Protein AF-A0A1H2REG7-F1 (afdb_monomer_lite)

Foldseek 3Di:
DLVVQLVVLVVQLVVLVVVLVVCVVVVHDSPVSVVSNVSSVVSNVSSCVSPDPCVVVVVVVVVVVVVD

Structure (mmCIF, N/CA/C/O backbone):
data_AF-A0A1H2REG7-F1
#
_entry.id   AF-A0A1H2REG7-F1
#
loop_
_atom_site.group_PDB
_atom_site.id
_atom_site.type_symbol
_atom_site.label_atom_id
_atom_site.label_alt_id
_atom_site.label_comp_id
_atom_site.label_asym_id
_atom_site.label_entity_id
_atom_site.label_seq_id
_atom_site.pdbx_PDB_ins_code
_atom_site.Cartn_x
_atom_site.Cartn_y
_atom_site.Cartn_z
_atom_site.occupancy
_atom_site.B_iso_or_equiv
_atom_site.auth_seq_id
_atom_site.auth_comp_id
_atom_site.auth_asym_id
_atom_site.auth_atom_id
_atom_site.pdbx_PDB_model_num
ATOM 1 N N . MET A 1 1 ? 11.963 3.920 -15.134 1.00 59.47 1 MET A N 1
ATOM 2 C CA . MET A 1 1 ? 10.482 3.978 -15.181 1.00 59.47 1 MET A CA 1
ATOM 3 C C . MET A 1 1 ? 9.887 2.981 -14.193 1.00 59.47 1 MET A C 1
ATOM 5 O O . MET A 1 1 ? 8.916 3.299 -13.523 1.00 59.47 1 MET A O 1
ATOM 9 N N . ASP A 1 2 ? 10.546 1.847 -14.003 1.00 67.31 2 ASP A N 1
ATOM 10 C CA . ASP A 1 2 ? 10.100 0.713 -13.188 1.00 67.31 2 ASP A CA 1
ATOM 11 C C . ASP A 1 2 ? 10.183 0.971 -11.675 1.00 67.31 2 ASP A C 1
ATOM 13 O O . ASP A 1 2 ? 9.232 0.724 -10.934 1.00 67.31 2 ASP A O 1
ATOM 17 N N . LEU A 1 3 ? 11.266 1.617 -11.226 1.00 73.94 3 LEU A N 1
ATOM 18 C CA . LEU A 1 3 ? 11.479 1.951 -9.813 1.00 73.94 3 LEU A CA 1
ATOM 19 C C . LEU A 1 3 ? 10.393 2.885 -9.244 1.00 73.94 3 LEU A C 1
ATOM 21 O O . LEU A 1 3 ? 10.097 2.853 -8.053 1.00 73.94 3 L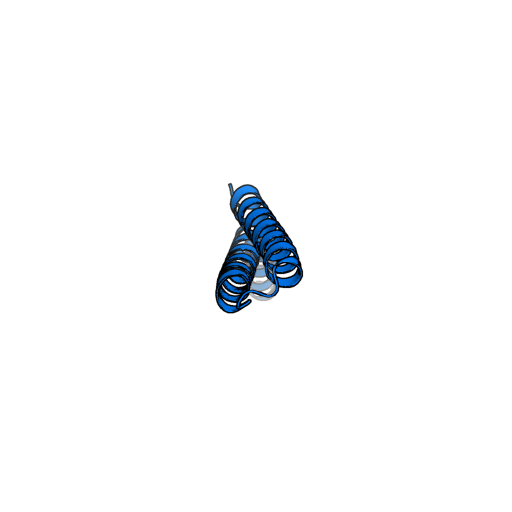EU A O 1
ATOM 25 N N . ILE A 1 4 ? 9.777 3.704 -10.105 1.00 84.06 4 ILE A N 1
ATOM 26 C CA . ILE A 1 4 ? 8.685 4.615 -9.737 1.00 84.06 4 ILE A CA 1
ATOM 27 C C . ILE A 1 4 ? 7.420 3.816 -9.412 1.00 84.06 4 ILE A C 1
ATOM 29 O O . ILE A 1 4 ? 6.720 4.159 -8.463 1.00 84.06 4 ILE A O 1
ATOM 33 N N . VAL A 1 5 ? 7.145 2.734 -10.149 1.00 81.88 5 VAL A N 1
ATOM 34 C CA . VAL A 1 5 ? 5.983 1.860 -9.914 1.00 81.88 5 VAL A CA 1
ATOM 35 C C . VAL A 1 5 ? 6.137 1.121 -8.587 1.00 81.88 5 VAL A C 1
ATOM 37 O O . VAL A 1 5 ? 5.202 1.085 -7.788 1.00 81.88 5 VAL A O 1
ATOM 40 N N . PHE A 1 6 ? 7.338 0.609 -8.308 1.00 84.81 6 PHE A N 1
ATOM 41 C CA . PHE A 1 6 ? 7.652 0.009 -7.013 1.00 84.81 6 PHE A CA 1
ATOM 42 C C . PHE A 1 6 ? 7.516 1.019 -5.863 1.00 84.81 6 PHE A C 1
ATOM 44 O O . PHE A 1 6 ? 6.836 0.743 -4.875 1.00 84.81 6 PHE A O 1
ATOM 51 N N . LEU A 1 7 ? 8.103 2.212 -6.002 1.00 87.81 7 LEU A N 1
ATOM 52 C CA . LEU A 1 7 ? 8.062 3.245 -4.966 1.00 87.81 7 LEU A CA 1
ATOM 53 C C . LEU A 1 7 ? 6.639 3.770 -4.721 1.00 87.81 7 LEU A C 1
ATOM 55 O O . LEU A 1 7 ? 6.258 4.000 -3.573 1.00 87.81 7 LEU A O 1
ATOM 59 N N . ALA A 1 8 ? 5.831 3.908 -5.775 1.00 88.00 8 ALA A N 1
ATOM 60 C CA . ALA A 1 8 ? 4.419 4.260 -5.665 1.00 88.00 8 ALA A CA 1
ATOM 61 C C . ALA A 1 8 ? 3.617 3.162 -4.945 1.00 88.00 8 ALA A C 1
ATOM 63 O O . ALA A 1 8 ? 2.817 3.475 -4.063 1.00 88.00 8 ALA A O 1
ATOM 64 N N . GLY A 1 9 ? 3.867 1.885 -5.258 1.00 86.19 9 GLY A N 1
ATOM 65 C CA . GLY A 1 9 ? 3.276 0.746 -4.549 1.00 86.19 9 GLY A CA 1
ATOM 66 C C . GLY A 1 9 ? 3.656 0.717 -3.065 1.00 86.19 9 GLY A C 1
ATOM 67 O O . GLY A 1 9 ? 2.785 0.568 -2.207 1.00 86.19 9 GLY A O 1
ATOM 68 N N . ALA A 1 10 ? 4.930 0.959 -2.748 1.00 87.62 10 ALA A N 1
ATOM 69 C CA . ALA A 1 10 ? 5.433 1.022 -1.376 1.00 87.62 10 ALA A CA 1
ATOM 70 C C . ALA A 1 10 ? 4.819 2.191 -0.588 1.00 87.62 10 ALA A C 1
ATOM 72 O O . ALA A 1 10 ? 4.420 2.020 0.566 1.00 87.62 10 ALA A O 1
ATOM 73 N N . ALA A 1 11 ? 4.677 3.362 -1.216 1.00 90.31 11 ALA A N 1
ATOM 74 C CA . ALA A 1 11 ? 4.011 4.516 -0.619 1.00 90.31 11 ALA A CA 1
ATOM 75 C C . ALA A 1 11 ? 2.515 4.254 -0.377 1.00 90.31 11 ALA A C 1
ATOM 77 O O . ALA A 1 11 ? 1.998 4.598 0.687 1.00 90.31 11 ALA A O 1
ATOM 78 N N . LEU A 1 12 ? 1.826 3.600 -1.319 1.00 88.06 12 LEU A N 1
ATOM 79 C CA . LEU A 1 12 ? 0.415 3.229 -1.179 1.00 88.06 12 LEU A CA 1
ATOM 80 C C . LEU A 1 12 ? 0.210 2.199 -0.057 1.00 88.06 12 LEU A C 1
ATOM 82 O O . LEU A 1 12 ? -0.713 2.335 0.746 1.00 88.06 12 LEU A O 1
ATOM 86 N N . PHE A 1 13 ? 1.098 1.208 0.038 1.00 88.75 13 PHE A N 1
ATOM 87 C CA . PHE A 1 13 ? 1.116 0.228 1.122 1.00 88.75 13 PHE A CA 1
ATOM 88 C C . PHE A 1 13 ? 1.346 0.895 2.486 1.00 88.75 13 PHE A C 1
ATOM 90 O O . PHE A 1 13 ? 0.566 0.683 3.416 1.00 88.75 13 PHE A O 1
ATOM 97 N N . GLY A 1 14 ? 2.367 1.751 2.594 1.00 89.88 14 GLY A N 1
ATOM 98 C CA . GLY A 1 14 ? 2.662 2.501 3.816 1.00 89.88 14 GLY A CA 1
ATOM 99 C C . GLY A 1 14 ? 1.517 3.433 4.227 1.00 89.88 14 GLY A C 1
ATOM 100 O O . GLY A 1 14 ? 1.147 3.483 5.401 1.00 89.88 14 GLY A O 1
ATOM 101 N N . GLY A 1 15 ? 0.892 4.110 3.261 1.00 89.81 15 GLY A N 1
ATOM 102 C CA . GLY A 1 15 ? -0.294 4.938 3.482 1.00 89.81 15 GLY A CA 1
ATOM 103 C C . GLY A 1 15 ? -1.503 4.127 3.955 1.00 89.81 15 GLY A C 1
ATOM 104 O O . GLY A 1 15 ? -2.169 4.521 4.913 1.00 89.81 15 GLY A O 1
ATOM 105 N N . GLY A 1 16 ? -1.759 2.964 3.348 1.00 86.88 16 GLY A N 1
ATOM 106 C CA . GLY A 1 16 ? -2.810 2.036 3.775 1.00 86.88 16 GLY A CA 1
ATOM 107 C C . GLY A 1 16 ? -2.592 1.513 5.197 1.00 86.88 16 GLY A C 1
ATOM 108 O O . GLY A 1 16 ? -3.534 1.475 5.990 1.00 86.88 16 GLY A O 1
ATOM 109 N N . PHE A 1 17 ? -1.344 1.201 5.557 1.00 88.12 17 PHE A N 1
ATOM 110 C CA . PHE A 1 17 ? -0.966 0.796 6.912 1.00 88.12 17 PHE A CA 1
ATOM 111 C C . PHE A 1 17 ? -1.168 1.923 7.936 1.00 88.12 17 PHE A C 1
ATOM 113 O O . PHE A 1 17 ? -1.725 1.702 9.014 1.00 88.12 17 PHE A O 1
ATOM 120 N N . PHE A 1 18 ? -0.795 3.157 7.593 1.00 91.56 18 PHE A N 1
ATOM 121 C CA . PHE A 1 18 ? -1.046 4.311 8.456 1.00 91.56 18 PHE A CA 1
ATOM 122 C C . PHE A 1 18 ? -2.550 4.566 8.653 1.00 91.56 18 PHE A C 1
ATOM 124 O O . PHE A 1 18 ? -3.012 4.813 9.770 1.00 91.56 18 PHE A O 1
ATOM 131 N N . LEU A 1 19 ? -3.342 4.438 7.586 1.00 88.25 19 LEU A N 1
ATOM 132 C CA . LEU A 1 19 ? -4.799 4.556 7.646 1.00 88.25 19 LEU A CA 1
ATOM 133 C C . LEU A 1 19 ? -5.429 3.440 8.499 1.00 88.25 19 LEU A C 1
ATOM 135 O O . LEU A 1 19 ? -6.403 3.684 9.215 1.00 88.25 19 LEU A O 1
ATOM 139 N N . LEU A 1 20 ? -4.853 2.233 8.468 1.00 88.50 20 LEU A N 1
ATOM 140 C CA . LEU A 1 20 ? -5.240 1.114 9.329 1.00 88.50 20 LEU A CA 1
ATOM 141 C C . LEU A 1 20 ? -5.049 1.463 10.806 1.00 88.50 20 LEU A C 1
ATOM 143 O O . LEU A 1 20 ? -5.990 1.318 11.587 1.00 88.50 20 LEU A O 1
ATOM 147 N N . LEU A 1 21 ? -3.873 1.980 11.172 1.00 88.31 21 LEU A N 1
ATOM 148 C CA . LEU A 1 21 ? -3.574 2.441 12.533 1.00 88.31 21 LEU A CA 1
ATOM 149 C C . LEU A 1 21 ? -4.547 3.537 12.983 1.00 88.31 21 LEU A C 1
ATOM 151 O O . LEU A 1 21 ? -5.054 3.501 14.106 1.00 88.31 21 LEU A O 1
ATOM 155 N N . TYR A 1 22 ? -4.871 4.476 12.095 1.00 89.81 22 TYR A N 1
ATOM 156 C CA . TYR A 1 22 ? -5.831 5.537 12.386 1.00 89.81 22 TYR A CA 1
ATOM 157 C C . TYR A 1 22 ? -7.254 5.005 12.631 1.00 89.81 22 TYR A C 1
ATOM 159 O O . TYR A 1 22 ? -7.917 5.403 13.595 1.00 89.81 22 TYR A O 1
ATOM 167 N N . PHE A 1 23 ? -7.744 4.087 11.792 1.00 87.75 23 PHE A N 1
ATOM 168 C CA . PHE A 1 23 ? -9.067 3.486 11.986 1.00 87.75 23 PHE A CA 1
ATOM 169 C C . PHE A 1 23 ? -9.128 2.575 13.209 1.00 87.75 23 PHE A C 1
ATOM 171 O O . PHE A 1 23 ? -10.156 2.563 13.893 1.00 87.75 23 PHE A O 1
ATOM 178 N N . LEU A 1 24 ? -8.029 1.886 13.521 1.00 87.88 24 LEU A N 1
ATOM 179 C CA . LEU A 1 24 ? -7.882 1.110 14.746 1.00 87.88 24 LEU A CA 1
ATOM 180 C C . LEU A 1 24 ? -7.992 2.017 15.974 1.00 87.88 24 LEU A C 1
ATOM 182 O O . LEU A 1 24 ? -8.774 1.729 16.881 1.00 87.88 24 LEU A O 1
ATOM 186 N N . PHE A 1 25 ? -7.310 3.166 15.957 1.00 89.31 25 PHE A N 1
ATOM 187 C CA . PHE A 1 25 ? -7.423 4.172 17.013 1.00 89.31 25 PHE A CA 1
ATOM 188 C C . PHE A 1 25 ? -8.856 4.710 17.153 1.00 89.31 25 PHE A C 1
ATOM 190 O O . PHE A 1 25 ? -9.345 4.921 18.262 1.00 89.31 25 PHE A O 1
ATOM 197 N N . ARG A 1 26 ? -9.576 4.873 16.036 1.00 88.94 26 ARG A N 1
ATOM 198 C CA . ARG A 1 26 ? -10.984 5.303 16.024 1.00 88.94 26 ARG A CA 1
ATOM 199 C C . ARG A 1 26 ? -12.013 4.182 16.222 1.00 88.94 26 ARG A C 1
ATOM 201 O O . ARG A 1 26 ? -13.205 4.466 16.109 1.00 88.94 26 ARG A O 1
ATOM 208 N N . LYS A 1 27 ? -11.594 2.944 16.524 1.00 85.06 27 LYS A N 1
ATOM 209 C CA . LYS A 1 27 ? -12.466 1.758 16.689 1.00 85.06 27 LYS A CA 1
ATOM 210 C C . LYS A 1 27 ? -13.471 1.572 15.541 1.00 85.06 27 LYS A C 1
ATOM 212 O O . LYS A 1 27 ? -14.612 1.161 15.751 1.00 85.06 27 LYS A O 1
ATOM 217 N N . LYS A 1 28 ? -13.071 1.932 14.323 1.00 83.88 28 LYS A N 1
ATOM 218 C CA . LYS A 1 28 ? -13.897 1.811 13.117 1.00 83.88 28 LYS A CA 1
ATOM 219 C C . LYS A 1 28 ? -13.614 0.489 12.403 1.00 83.88 28 LYS A C 1
ATOM 221 O O . LYS A 1 28 ? -12.587 -0.128 12.666 1.00 83.88 28 LYS A O 1
ATOM 226 N N . PRO A 1 29 ? -14.504 0.037 11.503 1.00 80.56 29 PRO A N 1
ATOM 227 C CA . PRO A 1 29 ? -14.246 -1.159 10.712 1.00 80.56 29 PRO A CA 1
ATOM 228 C C . PRO A 1 29 ? -12.967 -1.000 9.874 1.00 80.56 29 PRO A C 1
ATOM 230 O O . PRO A 1 29 ? -12.824 -0.049 9.106 1.00 80.56 29 PRO A O 1
ATOM 233 N N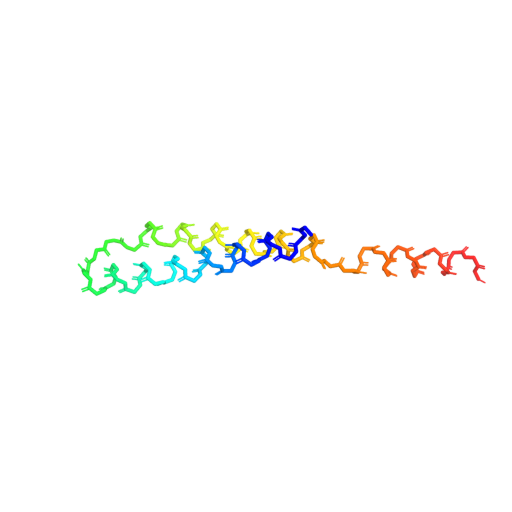 . LEU A 1 30 ? -12.048 -1.957 10.025 1.00 81.50 30 LEU A N 1
ATOM 234 C CA . LEU A 1 30 ? -10.737 -2.005 9.360 1.00 81.50 30 LEU A CA 1
ATOM 235 C C . LEU A 1 30 ? -10.796 -2.559 7.924 1.00 81.50 30 LEU A C 1
ATOM 237 O O . LEU A 1 30 ? -9.765 -2.736 7.282 1.00 81.50 30 LEU A O 1
ATOM 241 N N . THR A 1 31 ? -11.983 -2.825 7.385 1.00 85.69 31 THR A N 1
ATOM 242 C CA . THR A 1 31 ? -12.141 -3.473 6.076 1.00 85.69 31 THR A CA 1
ATOM 243 C C . THR A 1 31 ? -11.531 -2.645 4.944 1.00 85.69 31 THR A C 1
ATOM 245 O O . THR A 1 31 ? -10.816 -3.171 4.098 1.00 85.69 31 THR A O 1
ATOM 248 N N . TRP A 1 32 ? -11.760 -1.330 4.960 1.00 81.94 32 TRP A N 1
ATOM 249 C CA . TRP A 1 32 ? -11.247 -0.407 3.945 1.00 81.94 32 TRP A CA 1
ATOM 250 C C . TRP A 1 32 ? -9.713 -0.327 3.901 1.00 81.94 32 TRP A C 1
ATOM 252 O O . TRP A 1 32 ? -9.144 -0.516 2.825 1.00 81.94 32 TRP A O 1
ATOM 262 N N . PRO A 1 33 ? -9.007 -0.093 5.026 1.00 83.06 33 PRO A N 1
ATOM 263 C CA . PRO A 1 33 ? -7.550 -0.066 5.003 1.00 83.06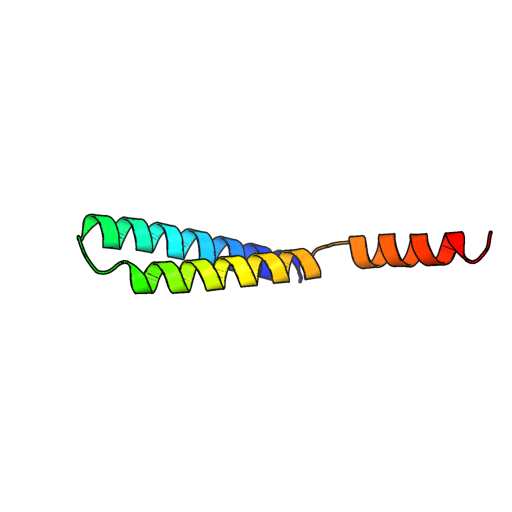 33 PRO A CA 1
ATOM 264 C C . PRO A 1 33 ? -6.943 -1.422 4.621 1.00 83.06 33 PRO A C 1
ATOM 266 O O . PRO A 1 33 ? -5.926 -1.430 3.938 1.00 83.06 33 PRO A O 1
ATOM 2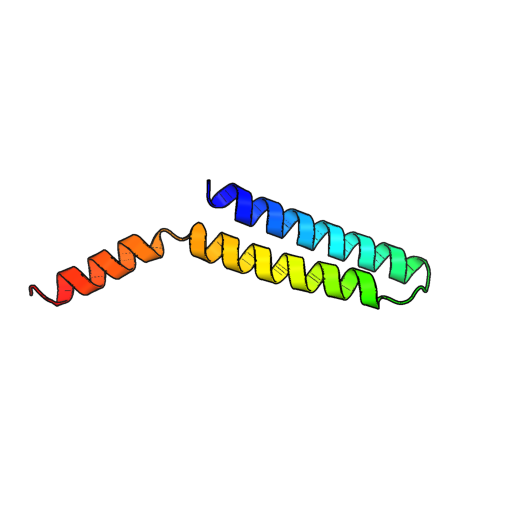69 N N . PHE A 1 34 ? -7.578 -2.552 4.959 1.00 84.62 34 PHE A N 1
ATOM 270 C CA . PHE A 1 34 ? -7.126 -3.875 4.509 1.00 84.62 34 PHE A CA 1
ATOM 271 C C . PHE A 1 34 ? -7.153 -4.027 2.983 1.00 84.62 34 PHE A C 1
ATOM 273 O O . PHE A 1 34 ? -6.182 -4.509 2.403 1.00 84.62 34 PHE A O 1
ATOM 280 N N . VAL A 1 35 ? -8.227 -3.581 2.323 1.00 88.31 35 VAL A N 1
ATOM 281 C CA . VAL A 1 35 ? -8.322 -3.609 0.852 1.00 88.31 35 VAL A CA 1
ATOM 282 C C . VAL A 1 35 ? -7.231 -2.738 0.227 1.00 88.31 35 VAL A C 1
ATOM 284 O O . VAL A 1 35 ? -6.533 -3.184 -0.682 1.00 88.31 35 VAL A O 1
ATOM 287 N N . LEU A 1 36 ? -7.024 -1.531 0.761 1.00 85.81 36 LEU A N 1
ATOM 288 C CA . LEU A 1 36 ? -5.946 -0.633 0.330 1.00 85.81 36 LEU A CA 1
ATOM 289 C C . LEU A 1 36 ? -4.559 -1.271 0.498 1.00 85.81 36 LEU A C 1
ATOM 291 O O . LEU A 1 36 ? -3.709 -1.145 -0.383 1.00 85.81 36 LEU A O 1
ATOM 295 N N . MET A 1 37 ? -4.347 -1.996 1.599 1.00 86.00 37 MET A N 1
ATOM 296 C CA . MET A 1 37 ? -3.097 -2.698 1.878 1.00 86.00 37 MET A CA 1
ATOM 297 C C . MET A 1 37 ? -2.832 -3.805 0.852 1.00 86.00 37 MET A C 1
ATOM 299 O O . MET A 1 37 ? -1.729 -3.883 0.318 1.00 86.00 37 MET A O 1
ATOM 303 N N . ILE A 1 38 ? -3.841 -4.621 0.531 1.00 89.75 38 ILE A N 1
ATOM 304 C CA . ILE A 1 38 ? -3.730 -5.700 -0.465 1.00 89.75 38 ILE A CA 1
ATOM 305 C C . ILE A 1 38 ? -3.391 -5.124 -1.844 1.00 89.75 38 ILE A C 1
ATOM 307 O O . ILE A 1 38 ? -2.471 -5.607 -2.503 1.00 89.75 38 ILE A O 1
ATOM 311 N N . VAL A 1 39 ? -4.079 -4.057 -2.260 1.00 89.94 39 VAL A N 1
ATOM 312 C CA . VAL A 1 39 ? -3.804 -3.378 -3.537 1.00 89.94 39 VAL A CA 1
ATOM 313 C C . VAL A 1 39 ? -2.375 -2.826 -3.573 1.00 89.94 39 VAL A C 1
ATOM 315 O O . VAL A 1 39 ? -1.678 -3.003 -4.572 1.00 89.94 39 VAL A O 1
ATOM 318 N N . GLY A 1 40 ? -1.906 -2.222 -2.476 1.00 86.81 40 GLY A N 1
ATOM 319 C CA . GLY A 1 40 ? -0.528 -1.742 -2.346 1.00 86.81 40 GLY A CA 1
ATOM 320 C C . GLY A 1 40 ? 0.512 -2.857 -2.473 1.00 86.81 40 GLY A C 1
ATOM 321 O O . GLY A 1 40 ? 1.488 -2.695 -3.202 1.00 86.81 40 GLY A O 1
ATOM 322 N N . VAL A 1 41 ? 0.284 -4.013 -1.837 1.00 87.62 41 VAL A N 1
ATOM 323 C CA . VAL A 1 41 ? 1.176 -5.183 -1.955 1.00 87.62 41 VAL A CA 1
ATOM 324 C C . VAL A 1 41 ? 1.242 -5.680 -3.397 1.00 87.62 41 VAL A C 1
ATOM 326 O O . VAL A 1 41 ? 2.339 -5.889 -3.910 1.00 87.62 41 VAL A O 1
ATOM 329 N N . ILE A 1 42 ? 0.097 -5.826 -4.071 1.00 90.56 42 ILE A N 1
ATOM 330 C CA . ILE A 1 42 ? 0.051 -6.280 -5.469 1.00 90.56 42 ILE A CA 1
ATOM 331 C C . ILE A 1 42 ? 0.817 -5.304 -6.371 1.00 90.56 42 ILE A C 1
ATOM 333 O O . ILE A 1 42 ? 1.653 -5.733 -7.164 1.00 90.56 42 ILE A O 1
ATOM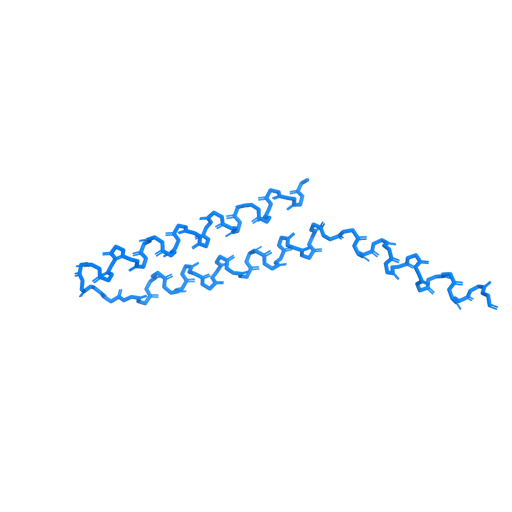 337 N N . ALA A 1 43 ? 0.597 -3.997 -6.211 1.00 86.94 43 ALA A N 1
ATOM 338 C CA . ALA A 1 43 ? 1.319 -2.972 -6.964 1.00 86.94 43 ALA A CA 1
ATOM 339 C C . ALA A 1 43 ? 2.836 -3.014 -6.701 1.00 86.94 43 ALA A C 1
ATOM 341 O O . ALA A 1 43 ? 3.625 -2.889 -7.636 1.00 86.94 43 ALA A O 1
ATOM 342 N N . CYS A 1 44 ? 3.249 -3.256 -5.453 1.00 87.06 44 CYS A N 1
ATOM 343 C CA . CYS A 1 44 ? 4.653 -3.456 -5.089 1.00 87.06 44 CYS A CA 1
ATOM 344 C C . CYS A 1 44 ? 5.260 -4.669 -5.807 1.00 87.06 44 CYS A C 1
ATOM 346 O O . CYS A 1 44 ? 6.338 -4.558 -6.385 1.00 87.06 44 CYS A O 1
ATOM 348 N N . PHE A 1 45 ? 4.562 -5.808 -5.819 1.00 86.50 45 PHE A N 1
ATOM 349 C CA . PHE A 1 45 ? 5.011 -7.018 -6.514 1.00 86.50 45 PHE A CA 1
ATOM 350 C C . PHE A 1 45 ? 5.128 -6.807 -8.026 1.00 86.50 45 PHE A C 1
ATOM 352 O O . PHE A 1 45 ? 6.132 -7.193 -8.618 1.00 86.50 45 PHE A O 1
ATOM 359 N N . VAL A 1 46 ? 4.153 -6.141 -8.648 1.00 87.06 46 VAL A N 1
ATOM 360 C CA . VAL A 1 46 ? 4.220 -5.780 -10.073 1.00 87.06 46 VAL A CA 1
ATOM 361 C C . VAL A 1 46 ? 5.403 -4.845 -10.337 1.00 87.06 46 VAL A C 1
ATOM 363 O O . VAL A 1 46 ? 6.166 -5.069 -11.274 1.00 87.06 46 VAL A O 1
ATOM 366 N N . GLY A 1 47 ? 5.613 -3.844 -9.480 1.00 82.81 47 GLY A N 1
ATOM 367 C CA . GLY A 1 47 ? 6.764 -2.948 -9.563 1.00 82.81 47 GLY A CA 1
ATOM 368 C C . GLY A 1 47 ? 8.103 -3.676 -9.427 1.00 82.81 47 GLY A C 1
ATOM 369 O O . GLY A 1 47 ? 9.039 -3.337 -10.145 1.00 82.81 47 GLY A O 1
ATOM 370 N N . LEU A 1 48 ? 8.198 -4.695 -8.567 1.00 82.75 48 LEU A N 1
ATOM 371 C CA . LEU A 1 48 ? 9.391 -5.541 -8.429 1.00 82.75 48 LEU A CA 1
ATOM 372 C C . LEU A 1 48 ? 9.639 -6.410 -9.664 1.00 82.75 48 LEU A C 1
ATOM 374 O O . LEU A 1 48 ? 10.787 -6.541 -10.086 1.00 82.75 48 LEU A O 1
ATOM 378 N N . LEU A 1 49 ? 8.585 -6.983 -10.249 1.00 81.62 49 LEU A N 1
ATOM 379 C CA . LEU A 1 49 ? 8.695 -7.774 -11.478 1.00 81.62 49 LEU A CA 1
ATOM 380 C C . LEU A 1 49 ? 9.178 -6.918 -12.652 1.00 81.62 49 LEU A C 1
ATOM 382 O O . LEU A 1 49 ? 10.031 -7.360 -13.414 1.00 81.62 49 LEU A O 1
ATOM 386 N N . LEU A 1 50 ? 8.680 -5.684 -12.759 1.00 74.69 50 LEU A N 1
ATOM 387 C CA . LEU A 1 50 ? 9.097 -4.731 -13.790 1.00 74.69 50 LEU A CA 1
ATOM 388 C C . LEU A 1 50 ? 10.494 -4.153 -13.524 1.00 74.69 50 LEU A C 1
ATOM 390 O O . LEU A 1 50 ? 11.264 -3.942 -14.450 1.00 74.69 50 LEU A O 1
ATOM 394 N N . SER A 1 51 ? 10.842 -3.920 -12.255 1.00 68.69 51 SER A N 1
ATOM 395 C CA . SER A 1 51 ? 12.149 -3.365 -11.866 1.00 68.69 51 SER A CA 1
ATOM 396 C C . SER A 1 51 ? 13.269 -4.401 -11.856 1.00 68.69 51 SER A C 1
ATOM 398 O O . SER A 1 51 ? 14.417 -4.036 -11.613 1.00 68.69 51 SER A O 1
ATOM 400 N N . SER A 1 52 ? 12.958 -5.684 -12.047 1.00 64.12 52 SER A N 1
ATOM 401 C CA . SER A 1 52 ? 13.952 -6.748 -11.968 1.00 64.12 52 SER A CA 1
ATOM 402 C C . SER A 1 52 ? 14.823 -6.809 -13.231 1.00 64.12 52 SER A C 1
ATOM 404 O O . SER A 1 52 ? 14.323 -7.228 -14.272 1.00 64.12 52 SER A O 1
ATOM 406 N N . PRO A 1 53 ? 16.151 -6.585 -13.136 1.00 55.00 53 PRO A N 1
ATOM 407 C CA . PRO A 1 53 ? 17.122 -6.949 -14.181 1.00 55.00 53 PRO A CA 1
ATOM 408 C C . PRO A 1 53 ? 17.319 -8.480 -14.335 1.00 55.00 53 PRO A C 1
ATOM 410 O O . PRO A 1 53 ? 18.229 -8.946 -15.025 1.00 55.00 53 PRO A O 1
ATOM 413 N N . LEU A 1 54 ? 16.489 -9.299 -13.673 1.00 51.53 54 LEU A N 1
ATOM 414 C CA . LEU A 1 54 ? 16.478 -10.757 -13.821 1.00 51.53 54 LEU A CA 1
ATOM 415 C C . LEU A 1 54 ? 15.886 -11.201 -15.158 1.00 51.53 54 LEU A C 1
ATOM 417 O O . LEU A 1 54 ? 16.276 -12.249 -15.645 1.00 51.53 54 LEU A O 1
ATOM 421 N N . THR A 1 55 ? 15.009 -10.432 -15.800 1.00 55.75 55 THR A N 1
ATOM 422 C CA . THR A 1 55 ? 14.464 -10.842 -17.106 1.00 55.75 55 THR A CA 1
ATOM 423 C C . THR A 1 55 ? 15.561 -10.910 -18.169 1.00 55.75 55 THR A C 1
ATOM 425 O O . THR A 1 55 ? 15.616 -11.865 -18.939 1.00 55.75 55 THR A O 1
ATOM 428 N N . GLU A 1 56 ? 16.501 -9.966 -18.160 1.00 53.44 56 GLU A N 1
ATOM 429 C CA . GLU A 1 56 ? 17.646 -9.968 -19.075 1.00 53.44 56 GLU A CA 1
ATOM 430 C C . GLU A 1 56 ? 18.793 -10.889 -18.635 1.00 53.44 56 GLU A C 1
ATOM 432 O O . GLU A 1 56 ? 19.420 -11.514 -19.488 1.00 53.44 56 GLU A O 1
ATOM 437 N N . THR A 1 57 ? 19.015 -11.096 -17.332 1.00 51.84 57 THR A N 1
ATOM 438 C CA . THR A 1 57 ? 20.037 -12.056 -16.856 1.00 51.84 57 THR A CA 1
ATOM 439 C C . THR A 1 57 ? 19.572 -13.513 -16.985 1.00 51.84 57 THR A C 1
ATOM 441 O O . THR A 1 57 ? 20.351 -14.379 -17.371 1.00 51.84 57 THR A O 1
ATOM 444 N N . SER A 1 58 ? 1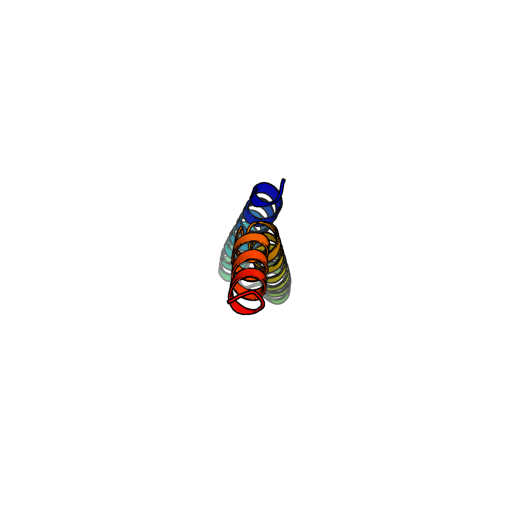8.296 -13.808 -16.731 1.00 51.50 58 SER A N 1
ATOM 445 C CA . SER A 1 58 ? 17.724 -15.152 -16.876 1.00 51.50 58 SER A CA 1
ATOM 446 C C . SER A 1 58 ? 17.490 -15.529 -18.342 1.00 51.50 58 SER A C 1
ATOM 448 O O . SER A 1 58 ? 17.712 -16.682 -18.701 1.00 51.50 58 SER A O 1
ATOM 450 N N . ALA A 1 59 ? 17.138 -14.580 -19.218 1.00 52.44 59 ALA A N 1
ATOM 451 C CA . ALA A 1 59 ? 17.087 -14.834 -20.661 1.00 52.44 59 ALA A CA 1
ATOM 452 C C . ALA A 1 59 ? 18.489 -15.010 -21.282 1.00 52.44 59 ALA A C 1
ATOM 454 O O . ALA A 1 59 ? 18.661 -15.867 -22.151 1.00 52.44 59 ALA A O 1
ATOM 455 N N . ALA A 1 60 ? 19.502 -14.263 -20.820 1.00 50.47 60 ALA A N 1
ATOM 456 C CA . ALA A 1 60 ? 20.896 -14.424 -21.255 1.00 50.47 60 ALA A CA 1
ATOM 457 C C . ALA A 1 60 ? 21.551 -15.723 -20.736 1.00 50.47 60 ALA A C 1
ATOM 459 O O . ALA A 1 60 ? 22.364 -16.334 -21.430 1.00 50.47 60 ALA A O 1
ATOM 460 N N . PHE A 1 61 ? 21.175 -16.186 -19.539 1.00 53.56 61 PHE A N 1
ATOM 461 C CA . PHE A 1 61 ? 21.669 -17.448 -18.982 1.00 53.56 61 PHE A CA 1
ATOM 462 C C . PHE A 1 61 ? 21.055 -18.672 -19.686 1.00 53.56 61 PHE A C 1
ATOM 464 O O . PHE A 1 61 ? 21.790 -19.573 -20.081 1.00 53.56 61 PHE A O 1
ATOM 471 N N . ILE A 1 62 ? 19.740 -18.669 -19.952 1.00 56.19 62 ILE A N 1
ATOM 472 C CA . ILE A 1 62 ? 19.069 -19.753 -20.701 1.00 56.19 62 ILE A CA 1
ATOM 473 C C . ILE A 1 62 ? 19.587 -19.835 -22.146 1.00 56.19 62 ILE A C 1
ATOM 475 O O . ILE A 1 62 ? 19.750 -20.926 -22.691 1.00 56.19 62 ILE A O 1
ATOM 479 N N . SER A 1 63 ? 19.895 -18.695 -22.773 1.00 52.22 63 SER A N 1
ATOM 480 C CA . SER A 1 63 ? 20.475 -18.704 -24.119 1.00 52.22 63 SER A CA 1
ATOM 481 C C . SER A 1 63 ? 21.926 -19.190 -24.137 1.00 52.22 63 SER A C 1
ATOM 483 O O . SER A 1 63 ? 22.289 -19.874 -25.081 1.00 52.22 63 SER A O 1
ATOM 485 N N . THR A 1 64 ? 22.738 -18.952 -23.103 1.00 55.91 64 THR A N 1
ATOM 486 C CA . THR A 1 64 ? 24.139 -19.425 -23.080 1.00 55.91 64 THR A CA 1
ATOM 487 C C . THR A 1 64 ? 24.258 -20.944 -22.880 1.00 55.91 64 THR A C 1
ATOM 489 O O . THR A 1 64 ? 25.130 -21.558 -23.485 1.00 55.91 64 THR A O 1
ATOM 492 N N . GLU A 1 65 ? 23.359 -21.577 -22.116 1.00 53.03 65 GLU A N 1
ATOM 493 C CA . GLU A 1 65 ? 23.356 -23.044 -21.920 1.00 53.03 65 GLU A CA 1
ATOM 494 C C . GLU A 1 65 ? 22.793 -23.821 -23.130 1.00 53.03 65 GLU A C 1
ATOM 496 O O . GLU A 1 65 ? 22.945 -25.031 -23.221 1.00 53.03 65 GLU A O 1
ATOM 501 N N . THR A 1 66 ? 22.165 -23.135 -24.094 1.00 56.12 66 THR A N 1
ATOM 502 C CA . THR A 1 66 ? 21.669 -23.766 -25.335 1.00 56.12 66 THR A CA 1
ATOM 503 C C . THR A 1 66 ? 22.712 -23.734 -26.472 1.00 56.12 66 THR A C 1
ATOM 505 O O . THR A 1 66 ? 22.507 -24.357 -27.513 1.00 56.12 66 THR A O 1
ATOM 508 N N . TYR A 1 67 ? 23.838 -23.026 -26.294 1.00 54.12 67 TYR A N 1
ATOM 509 C CA . TYR A 1 67 ? 24.932 -22.920 -27.280 1.00 54.12 67 TYR A CA 1
ATOM 510 C C . TYR A 1 67 ? 26.294 -23.430 -26.762 1.00 54.12 67 TYR A C 1
ATOM 512 O O . TYR A 1 67 ? 27.325 -23.115 -27.362 1.00 54.12 67 TYR A O 1
ATOM 520 N N . LEU A 1 68 ? 26.309 -24.215 -25.680 1.00 48.53 68 LEU A N 1
ATOM 521 C CA . LEU A 1 68 ? 27.472 -24.955 -25.167 1.00 48.53 68 LEU A CA 1
ATOM 522 C C . LEU A 1 68 ? 27.098 -26.425 -24.960 1.00 48.53 68 LEU A C 1
ATOM 524 O O . LEU A 1 68 ? 27.982 -27.277 -25.198 1.00 48.53 68 LEU A O 1
#

Organism: NCBI:txid1122204

Secondary structure (DSSP, 8-state):
-HHHHHHHHHHHHHHHHHHHHHHHHTT---HHHHHHHHHHHHHHHHHHHHH-THHHHHHHHHHHHT--

Sequence (68 aa):
MDLIVFLAGAALFGGGFFLLLYFLFRKKPLTWPFVLMIVGVIACFVGLLLSSPLTETSAAFISTETYL

Radius of gyration: 18.12 Å; chains: 1; bounding box: 42×30×44 Å

pLDDT: mean 77.18, std 14.57, range [48.53, 91.56]